Protein AF-A0A3B9N6N4-F1 (afdb_monomer_lite)

Foldseek 3Di:
DDLVVLLVVLVVLLVVLVVLLVVLVVVLVVDPDVVLNVVSVVLSVVSVVLSVQSVVLSVVSVDDPPPDPDPVVVSSVSNVVSSVVNVVSSVVNVVSSDDD

pLDDT: mean 76.36, std 9.23, range [50.72, 87.5]

Sequence (100 aa):
MEKEELVLKTKQKLDEIQEKINDIKEKVEQNTNDAIHEKSEHIINELKELGEKIHKQYSKLGLPENQSKPNITEMEKNIFNSIRSFDSAFQRAGSIFKPH

Radius of gyration: 15.97 Å; chains: 1; bounding box: 41×20×41 Å

Structure (mmCIF, N/CA/C/O backbone):
data_AF-A0A3B9N6N4-F1
#
_entry.id   AF-A0A3B9N6N4-F1
#
loop_
_atom_site.group_PDB
_atom_site.id
_atom_site.type_symbol
_atom_site.label_atom_id
_atom_site.label_alt_id
_atom_site.label_comp_id
_atom_site.label_asym_id
_atom_site.label_entity_id
_atom_site.label_seq_id
_atom_site.pdbx_PDB_ins_code
_atom_site.Cartn_x
_atom_site.Cartn_y
_atom_site.Cartn_z
_atom_site.occupancy
_atom_site.B_iso_or_equiv
_atom_site.auth_seq_id
_atom_site.auth_comp_id
_atom_site.auth_asym_id
_atom_site.auth_atom_id
_atom_site.pdbx_PDB_model_num
ATOM 1 N N . MET A 1 1 ? 10.829 -10.057 -17.731 1.00 61.22 1 MET A N 1
ATOM 2 C CA . MET A 1 1 ? 9.794 -9.053 -18.046 1.00 61.22 1 MET A CA 1
ATOM 3 C C . MET A 1 1 ? 10.466 -7.922 -18.811 1.00 61.22 1 MET A C 1
ATOM 5 O O . MET A 1 1 ? 11.639 -7.669 -18.550 1.00 61.22 1 MET A O 1
ATOM 9 N N . GLU A 1 2 ? 9.793 -7.283 -19.766 1.00 73.56 2 GLU A N 1
ATOM 10 C CA . GLU A 1 2 ? 10.336 -6.090 -20.435 1.00 73.56 2 GLU A CA 1
ATOM 11 C C . GLU A 1 2 ? 10.151 -4.848 -19.548 1.00 73.56 2 GLU A C 1
ATOM 13 O O . GLU A 1 2 ? 9.229 -4.792 -18.733 1.00 73.56 2 GLU A O 1
ATOM 18 N N . LYS A 1 3 ? 11.037 -3.850 -19.680 1.00 70.62 3 LYS A N 1
ATOM 19 C CA . LYS A 1 3 ? 11.037 -2.628 -18.850 1.00 70.62 3 LYS A CA 1
ATOM 20 C C . LYS A 1 3 ? 9.680 -1.920 -18.873 1.00 70.62 3 LYS A C 1
ATOM 22 O O . LYS A 1 3 ? 9.198 -1.497 -17.828 1.00 70.62 3 LYS A O 1
ATOM 27 N N . GLU A 1 4 ? 9.067 -1.815 -20.048 1.00 76.00 4 GLU A N 1
ATOM 28 C CA . GLU A 1 4 ? 7.757 -1.181 -20.230 1.00 76.00 4 GLU A CA 1
ATOM 29 C C . GLU A 1 4 ? 6.644 -1.943 -19.504 1.00 76.00 4 GLU A C 1
ATOM 31 O O . GLU A 1 4 ? 5.823 -1.332 -18.822 1.00 76.00 4 GLU A O 1
ATOM 36 N N . GLU A 1 5 ? 6.662 -3.277 -19.555 1.00 77.75 5 GLU A N 1
ATOM 37 C CA . GLU A 1 5 ? 5.700 -4.110 -18.829 1.00 77.75 5 GLU A CA 1
ATOM 38 C C . GLU A 1 5 ? 5.886 -3.990 -17.308 1.00 77.75 5 GLU A C 1
ATOM 40 O O . GLU A 1 5 ? 4.907 -3.893 -16.565 1.00 77.75 5 GLU A O 1
ATOM 45 N N . LEU A 1 6 ? 7.137 -3.933 -16.835 1.00 74.81 6 LEU A N 1
ATOM 46 C CA . LEU A 1 6 ? 7.452 -3.736 -15.420 1.00 74.81 6 LEU A CA 1
ATOM 47 C C . LEU A 1 6 ? 6.963 -2.370 -14.922 1.00 74.81 6 LEU A C 1
ATOM 49 O O . LEU A 1 6 ? 6.359 -2.285 -13.854 1.00 74.81 6 LEU A O 1
ATOM 53 N N . VAL A 1 7 ? 7.187 -1.308 -15.699 1.00 78.19 7 VAL A N 1
ATOM 54 C CA . VAL A 1 7 ? 6.686 0.047 -15.421 1.00 78.19 7 VAL A CA 1
ATOM 55 C C . VAL A 1 7 ? 5.160 0.024 -15.328 1.00 78.19 7 VAL A C 1
ATOM 57 O O . VAL A 1 7 ? 4.597 0.472 -14.330 1.00 78.19 7 VAL A O 1
ATOM 60 N N . LEU A 1 8 ? 4.482 -0.564 -16.313 1.00 81.88 8 LEU A N 1
ATOM 61 C CA . LEU A 1 8 ? 3.023 -0.581 -16.363 1.00 81.88 8 LEU A CA 1
ATOM 62 C C . LEU A 1 8 ? 2.409 -1.361 -15.188 1.00 81.88 8 LEU A C 1
ATOM 64 O O . LEU A 1 8 ? 1.519 -0.846 -14.511 1.00 81.88 8 LEU A O 1
ATOM 68 N N . LYS A 1 9 ? 2.945 -2.548 -14.870 1.00 80.50 9 LYS A N 1
ATOM 69 C CA . LYS A 1 9 ? 2.524 -3.350 -13.707 1.00 80.50 9 LYS A CA 1
ATOM 70 C C . LYS A 1 9 ? 2.804 -2.656 -12.379 1.00 80.50 9 LYS A C 1
ATOM 72 O O . LYS A 1 9 ? 1.977 -2.706 -11.474 1.00 80.50 9 LYS A O 1
ATOM 77 N N . THR A 1 10 ? 3.957 -2.002 -12.252 1.00 78.50 10 THR A N 1
ATOM 78 C CA . THR A 1 10 ? 4.315 -1.277 -11.024 1.00 78.50 10 THR A CA 1
ATOM 79 C C . THR A 1 10 ? 3.384 -0.090 -10.810 1.00 78.50 10 THR A C 1
ATOM 81 O O . THR A 1 10 ? 2.945 0.136 -9.687 1.00 78.50 10 THR A O 1
ATOM 84 N N . LYS A 1 11 ? 3.030 0.628 -11.882 1.00 82.12 11 LYS A N 1
ATOM 85 C CA . LYS A 1 11 ? 2.046 1.711 -11.830 1.00 82.12 11 LYS A CA 1
ATOM 86 C C . LYS A 1 11 ? 0.672 1.197 -11.397 1.00 82.12 11 LYS A C 1
ATOM 88 O O . LYS A 1 11 ? 0.131 1.713 -10.432 1.00 82.12 11 LYS A O 1
ATOM 93 N N . GLN A 1 12 ? 0.164 0.138 -12.033 1.00 84.44 12 GLN A N 1
ATOM 94 C CA . GLN A 1 12 ? -1.105 -0.486 -11.631 1.00 84.44 12 GLN A CA 1
ATOM 95 C C . GLN A 1 12 ? -1.099 -0.892 -10.152 1.00 84.44 12 GLN A C 1
ATOM 97 O O . GLN A 1 12 ? -2.063 -0.646 -9.435 1.00 84.44 12 GLN A O 1
ATOM 102 N N . LYS A 1 13 ? 0.016 -1.453 -9.671 1.00 80.12 13 LYS A N 1
ATOM 103 C CA . LYS A 1 13 ? 0.153 -1.833 -8.263 1.00 80.12 13 LYS A CA 1
ATOM 104 C C . LYS A 1 13 ? 0.211 -0.640 -7.318 1.00 80.12 13 LYS A C 1
ATOM 106 O O . LYS A 1 13 ? -0.279 -0.759 -6.202 1.00 80.12 13 LYS A O 1
ATOM 111 N N . LEU A 1 14 ? 0.789 0.483 -7.735 1.00 82.19 14 LEU A N 1
ATOM 112 C CA . LEU 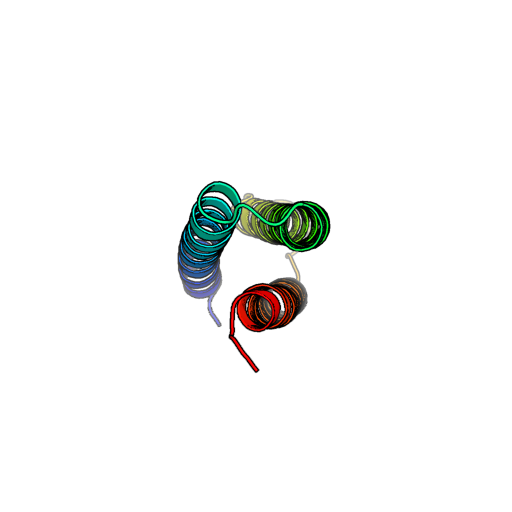A 1 14 ? 0.775 1.723 -6.959 1.00 82.19 14 LEU A CA 1
ATOM 113 C C . LEU A 1 14 ? -0.640 2.291 -6.823 1.00 82.19 14 LEU A C 1
ATOM 115 O O . LEU A 1 14 ? -1.017 2.667 -5.716 1.00 82.19 14 LEU A O 1
ATOM 119 N N . ASP A 1 15 ? -1.420 2.292 -7.905 1.00 83.44 15 ASP A N 1
ATOM 120 C CA . ASP A 1 15 ? -2.837 2.671 -7.863 1.00 83.44 15 ASP A CA 1
ATOM 121 C C . ASP A 1 15 ? -3.618 1.755 -6.899 1.00 83.44 15 ASP A C 1
ATOM 123 O O . ASP A 1 15 ? -4.248 2.247 -5.963 1.00 83.44 15 ASP A O 1
ATOM 127 N N . GLU A 1 16 ? -3.471 0.427 -7.016 1.00 83.88 16 GLU A N 1
ATOM 128 C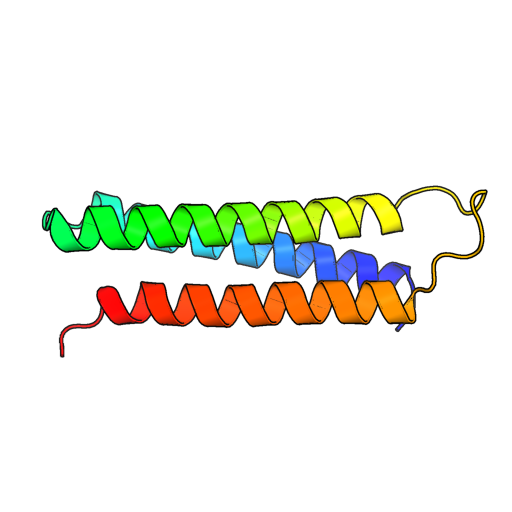 CA . GLU A 1 16 ? -4.109 -0.534 -6.095 1.00 83.88 16 GLU A CA 1
ATOM 129 C C . GLU A 1 16 ? -3.698 -0.313 -4.627 1.00 83.88 16 GLU A C 1
ATOM 131 O O . GLU A 1 16 ? -4.506 -0.464 -3.709 1.00 83.88 16 GLU A O 1
ATOM 136 N N . ILE A 1 17 ? -2.424 0.009 -4.385 1.00 82.25 17 ILE A N 1
ATOM 137 C CA . ILE A 1 17 ? -1.895 0.326 -3.054 1.00 82.25 17 ILE A CA 1
ATOM 138 C C . ILE A 1 17 ? -2.600 1.554 -2.484 1.00 82.25 17 ILE A C 1
ATOM 140 O O . ILE A 1 17 ? -3.003 1.552 -1.319 1.00 82.25 17 ILE A O 1
ATOM 144 N N . GLN A 1 18 ? -2.757 2.593 -3.297 1.00 83.44 18 GLN A N 1
ATOM 145 C CA . GLN A 1 18 ? -3.365 3.844 -2.881 1.00 83.44 18 GLN A CA 1
ATOM 146 C C . GLN A 1 18 ? -4.863 3.679 -2.599 1.00 83.44 18 GLN A C 1
ATOM 148 O O . GLN A 1 18 ? -5.341 4.169 -1.575 1.00 83.44 18 GLN A O 1
ATOM 153 N N . GLU A 1 19 ? -5.581 2.919 -3.429 1.00 87.50 19 GLU A N 1
ATOM 154 C CA . GLU A 1 19 ? -6.977 2.543 -3.173 1.00 87.50 19 GLU A CA 1
ATOM 155 C C . GLU A 1 19 ? -7.124 1.768 -1.857 1.00 87.50 19 GLU A C 1
ATOM 157 O O . GLU A 1 19 ? -7.958 2.106 -1.019 1.00 87.50 19 GLU A O 1
ATOM 162 N N . LYS A 1 20 ? -6.260 0.776 -1.619 1.00 82.31 20 LYS A N 1
ATOM 163 C CA . LYS A 1 20 ? -6.254 -0.020 -0.382 1.00 82.31 20 LYS A CA 1
ATOM 164 C C . LYS A 1 20 ? -5.958 0.814 0.869 1.00 82.31 20 LYS A C 1
ATOM 166 O O . LYS A 1 20 ? -6.553 0.573 1.919 1.00 82.31 20 LYS A O 1
ATOM 171 N N . ILE A 1 21 ? -5.046 1.785 0.781 1.00 83.44 21 ILE A N 1
ATOM 172 C CA . ILE A 1 21 ? -4.771 2.718 1.886 1.00 83.44 21 ILE A CA 1
ATOM 173 C C .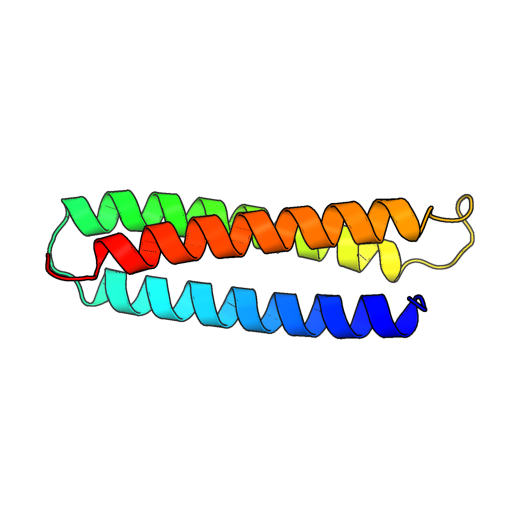 ILE A 1 21 ? -6.013 3.555 2.194 1.00 83.44 21 ILE A C 1
ATOM 175 O O . ILE A 1 21 ? -6.342 3.729 3.367 1.00 83.44 21 ILE A O 1
ATOM 179 N N . ASN A 1 22 ? -6.701 4.053 1.164 1.00 85.94 22 ASN A N 1
ATOM 180 C CA . ASN A 1 22 ? -7.920 4.837 1.340 1.00 85.94 22 ASN A CA 1
ATOM 181 C C . ASN A 1 22 ? -9.042 4.004 1.975 1.00 85.94 22 ASN A C 1
ATOM 183 O O . ASN A 1 22 ? -9.636 4.470 2.939 1.00 85.94 22 ASN A O 1
ATOM 187 N N . ASP A 1 23 ? -9.251 2.756 1.540 1.00 85.12 23 ASP A N 1
ATOM 188 C CA . ASP A 1 23 ? -10.248 1.850 2.137 1.00 85.12 23 ASP A CA 1
ATOM 189 C C . ASP A 1 23 ? -9.993 1.603 3.634 1.00 85.12 23 ASP A C 1
ATOM 191 O O . ASP A 1 23 ? -10.917 1.669 4.447 1.00 85.12 23 ASP A O 1
ATOM 195 N N . ILE A 1 24 ? -8.734 1.365 4.030 1.00 81.94 24 ILE A N 1
ATOM 196 C CA . ILE A 1 24 ? -8.393 1.231 5.454 1.00 81.94 24 ILE A CA 1
ATOM 197 C C . ILE A 1 24 ? -8.662 2.545 6.178 1.00 81.94 24 ILE A C 1
ATOM 199 O O . ILE A 1 24 ? -9.242 2.528 7.257 1.00 81.94 24 ILE A O 1
ATOM 203 N N . LYS A 1 25 ? -8.264 3.677 5.600 1.00 83.25 25 LYS A N 1
ATOM 204 C CA . LYS A 1 25 ? -8.450 4.984 6.225 1.00 83.25 25 LYS A CA 1
ATOM 205 C C . LYS A 1 25 ? -9.931 5.297 6.458 1.00 83.25 25 LYS A C 1
ATOM 207 O O . LYS A 1 25 ? -10.288 5.676 7.566 1.00 83.25 25 LYS A O 1
ATOM 212 N N . GLU A 1 26 ? -10.794 5.038 5.480 1.00 85.56 26 GLU A N 1
ATOM 213 C CA . GLU A 1 26 ? -12.244 5.184 5.638 1.00 85.56 26 GLU A CA 1
ATOM 214 C C . GLU A 1 26 ? -12.788 4.274 6.746 1.00 85.56 26 GLU A C 1
ATOM 216 O O . GLU A 1 26 ? -13.571 4.719 7.585 1.00 85.56 26 GLU A O 1
ATOM 221 N N . LYS A 1 27 ? -12.330 3.016 6.818 1.00 82.50 27 LYS A N 1
ATOM 222 C CA . LYS A 1 27 ? -12.717 2.086 7.894 1.00 82.50 27 LYS A CA 1
ATOM 223 C C . LYS A 1 27 ? -12.240 2.530 9.271 1.00 82.50 27 LYS A C 1
ATOM 225 O O . LYS A 1 27 ? -12.934 2.256 10.245 1.00 82.50 27 LYS A O 1
ATOM 230 N N . VAL A 1 28 ? -11.081 3.182 9.359 1.00 82.94 28 VAL A N 1
ATOM 231 C CA . VAL A 1 28 ? -10.558 3.777 10.597 1.00 82.94 28 VAL A CA 1
ATOM 232 C C . VAL A 1 28 ? -11.403 4.962 11.027 1.00 82.94 28 VAL A C 1
ATOM 234 O O . VAL A 1 28 ? -11.829 4.997 12.174 1.00 82.94 28 VAL A O 1
ATOM 237 N N . GLU A 1 29 ? -11.686 5.889 10.111 1.00 82.56 29 GLU A N 1
ATOM 238 C CA . GLU A 1 29 ? -12.490 7.085 10.390 1.00 82.56 29 GLU A CA 1
ATOM 239 C C . GLU A 1 29 ? -13.928 6.726 10.803 1.00 82.56 29 GLU A C 1
ATOM 241 O O . GLU A 1 29 ? -14.532 7.410 11.626 1.00 82.56 29 GLU A O 1
ATOM 246 N N . GLN A 1 30 ? -14.472 5.624 10.279 1.00 82.38 30 GLN A N 1
ATOM 247 C CA . GLN A 1 30 ? -15.780 5.094 10.677 1.00 82.38 30 GLN A CA 1
ATOM 248 C C . GLN A 1 30 ? -15.749 4.284 11.984 1.00 82.38 30 GLN A C 1
ATOM 250 O O . GLN A 1 30 ? -16.810 3.964 12.526 1.00 82.38 30 GLN A O 1
ATOM 255 N N . ASN A 1 31 ? -14.569 3.923 12.500 1.00 77.38 31 ASN A N 1
ATOM 256 C CA . ASN A 1 31 ? -14.442 3.138 13.723 1.00 77.38 31 ASN A CA 1
ATOM 257 C C . ASN A 1 31 ? -14.343 4.051 14.947 1.00 77.38 31 ASN A C 1
ATOM 259 O O . ASN A 1 31 ? -13.429 4.858 15.066 1.00 77.38 31 ASN A O 1
ATOM 263 N N . THR A 1 32 ? -15.235 3.871 15.917 1.00 75.12 32 THR A N 1
ATOM 264 C CA . THR A 1 32 ? -15.233 4.656 17.163 1.00 75.12 32 THR A CA 1
ATOM 265 C C . THR A 1 32 ? -14.312 4.078 18.244 1.00 75.12 32 THR A C 1
ATOM 267 O O . THR A 1 32 ? -14.387 4.493 19.395 1.00 75.12 32 THR A O 1
ATOM 270 N N . ASN A 1 33 ? -13.507 3.059 17.924 1.00 80.31 33 ASN A N 1
ATOM 271 C CA . ASN A 1 33 ? -12.626 2.390 18.877 1.00 80.31 33 ASN A CA 1
ATOM 272 C C . ASN A 1 33 ? -11.194 2.936 18.769 1.00 80.31 33 ASN A C 1
ATOM 274 O O . ASN A 1 33 ? -10.468 2.587 17.837 1.00 80.31 33 ASN A O 1
ATOM 278 N N . ASP A 1 34 ? -10.768 3.726 19.757 1.00 78.38 34 ASP A N 1
ATOM 279 C CA . ASP A 1 34 ? -9.429 4.334 19.818 1.00 78.38 34 ASP A CA 1
ATOM 280 C C . ASP A 1 34 ? -8.278 3.320 19.701 1.00 78.38 34 ASP A C 1
ATOM 282 O O . ASP A 1 34 ? -7.270 3.587 19.049 1.00 78.38 34 ASP A O 1
ATOM 286 N N . ALA A 1 35 ? -8.424 2.112 20.259 1.00 77.81 35 ALA A N 1
ATOM 287 C CA . ALA A 1 35 ? -7.385 1.083 20.168 1.00 77.81 35 ALA A CA 1
ATOM 288 C C . ALA A 1 35 ? -7.259 0.496 18.750 1.00 77.81 35 ALA A C 1
ATOM 290 O O . ALA A 1 35 ? -6.183 0.038 18.355 1.00 77.81 35 ALA A O 1
ATOM 291 N N . ILE A 1 36 ? -8.354 0.488 17.983 1.00 77.19 36 ILE A N 1
ATOM 292 C CA . ILE A 1 36 ? -8.336 0.142 16.556 1.00 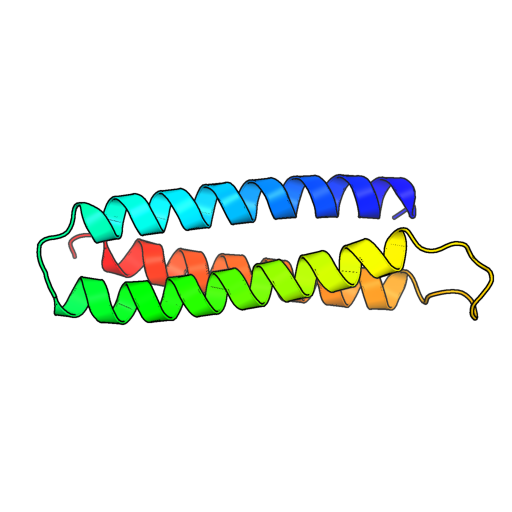77.19 36 ILE A CA 1
ATOM 293 C C . ILE A 1 36 ? -7.773 1.314 15.753 1.00 77.19 36 ILE A C 1
ATOM 295 O O . ILE A 1 36 ? -6.995 1.074 14.830 1.00 77.19 36 ILE A O 1
ATOM 299 N N . HIS A 1 37 ? -8.099 2.552 16.127 1.00 79.62 37 HIS A N 1
ATOM 300 C CA . HIS A 1 37 ? -7.596 3.760 15.478 1.00 79.62 37 HIS A CA 1
ATOM 301 C C . HIS A 1 37 ? -6.065 3.835 15.530 1.00 79.62 37 HIS A C 1
ATOM 303 O O . HIS A 1 37 ? -5.426 3.869 14.481 1.00 79.62 37 HIS A O 1
ATOM 309 N N . GLU A 1 38 ? -5.463 3.727 16.718 1.00 81.19 38 GLU A N 1
ATOM 310 C CA . GLU A 1 38 ? -4.005 3.819 16.898 1.00 81.19 38 GLU A CA 1
ATOM 311 C C . GLU A 1 38 ? -3.252 2.711 16.137 1.00 81.19 38 GLU A C 1
ATOM 313 O O . GLU A 1 38 ? -2.288 2.966 15.408 1.00 81.19 38 GLU A O 1
ATOM 318 N N . LYS A 1 39 ? -3.735 1.463 16.228 1.00 78.75 39 LYS A N 1
ATOM 319 C CA . LYS A 1 39 ? -3.144 0.332 15.491 1.00 78.75 39 LYS A CA 1
ATOM 320 C C . LYS A 1 39 ? -3.255 0.511 13.984 1.00 78.75 39 LYS A C 1
ATOM 322 O O . LYS A 1 39 ? -2.338 0.150 13.248 1.00 78.75 39 LYS A O 1
ATOM 327 N N . SER A 1 40 ? -4.378 1.039 13.520 1.00 78.12 40 SER A N 1
ATOM 328 C CA . SER A 1 40 ? -4.616 1.207 12.095 1.00 78.12 40 SER A CA 1
ATOM 329 C C . SER A 1 40 ? -3.870 2.408 11.530 1.00 78.12 40 SER A C 1
ATOM 331 O O . SER A 1 40 ? -3.376 2.310 10.414 1.00 78.12 40 SER A O 1
ATOM 333 N N . GLU A 1 41 ? -3.690 3.492 12.290 1.00 81.75 41 GLU A N 1
ATOM 334 C CA . GLU A 1 41 ? -2.803 4.600 11.916 1.00 81.75 41 GLU A CA 1
ATOM 335 C C . GLU A 1 41 ? -1.362 4.127 11.724 1.00 81.75 41 GLU A C 1
ATOM 337 O O . GLU A 1 41 ? -0.729 4.471 10.722 1.00 81.75 41 GLU A O 1
ATOM 342 N N . HIS A 1 42 ? -0.859 3.280 12.628 1.00 82.94 42 HIS A N 1
ATOM 343 C CA . HIS A 1 42 ? 0.473 2.698 12.478 1.00 82.94 42 HIS A CA 1
ATOM 344 C C . HIS A 1 42 ? 0.588 1.893 11.176 1.00 82.94 42 HIS A C 1
ATOM 346 O O . HIS A 1 42 ? 1.564 2.027 10.438 1.00 82.94 42 HIS A O 1
ATOM 352 N N . ILE A 1 43 ? -0.428 1.088 10.853 1.00 78.56 43 ILE A N 1
ATOM 353 C CA . ILE A 1 43 ? -0.429 0.291 9.623 1.00 78.56 43 ILE A CA 1
ATOM 354 C C . ILE A 1 43 ? -0.587 1.180 8.385 1.00 78.56 43 ILE A C 1
ATOM 356 O O . ILE A 1 43 ? 0.099 0.953 7.395 1.00 78.56 43 ILE A O 1
ATOM 360 N N . ILE A 1 44 ? -1.420 2.223 8.426 1.00 82.38 44 ILE A N 1
ATOM 361 C CA . ILE A 1 44 ? -1.539 3.207 7.340 1.00 82.38 44 ILE A CA 1
ATOM 362 C C . ILE A 1 44 ? -0.183 3.865 7.066 1.00 82.38 44 ILE A C 1
ATOM 364 O O . ILE A 1 44 ? 0.183 4.028 5.902 1.00 82.38 44 ILE A O 1
ATOM 368 N N . ASN A 1 45 ? 0.578 4.217 8.104 1.00 85.19 45 ASN A N 1
ATOM 369 C CA . ASN A 1 45 ? 1.923 4.764 7.933 1.00 85.19 45 ASN A CA 1
ATOM 370 C C . ASN A 1 45 ? 2.885 3.745 7.310 1.00 85.19 45 ASN A C 1
ATOM 372 O O . ASN A 1 45 ? 3.551 4.087 6.334 1.00 85.19 45 ASN A O 1
ATOM 376 N N . GLU A 1 46 ? 2.897 2.488 7.767 1.00 82.06 46 GLU A N 1
ATOM 377 C CA . GLU A 1 46 ? 3.714 1.441 7.131 1.00 82.06 46 GLU A CA 1
ATOM 378 C C . GLU A 1 46 ? 3.342 1.239 5.651 1.00 82.06 46 GLU A C 1
ATOM 380 O O . GLU A 1 46 ? 4.213 1.098 4.788 1.00 82.06 46 GLU A O 1
ATOM 385 N N . LEU A 1 47 ? 2.045 1.259 5.335 1.00 79.56 47 LEU A N 1
ATOM 386 C CA . LEU A 1 47 ? 1.540 1.127 3.969 1.00 79.56 47 LEU A CA 1
ATOM 387 C C . LEU A 1 47 ? 1.961 2.316 3.094 1.00 79.56 47 LEU A C 1
ATOM 389 O O . LEU A 1 47 ? 2.373 2.107 1.951 1.00 79.56 47 LEU A O 1
ATOM 393 N N . LYS A 1 48 ? 1.920 3.546 3.624 1.00 82.62 48 LYS A N 1
ATOM 394 C CA . LYS A 1 48 ? 2.418 4.747 2.933 1.00 82.62 48 LYS A CA 1
ATOM 395 C C . LYS A 1 48 ? 3.917 4.668 2.674 1.00 82.62 48 LYS A C 1
ATOM 397 O O . LYS A 1 48 ? 4.334 4.890 1.541 1.00 82.62 48 LYS A O 1
ATOM 402 N N . GLU A 1 49 ? 4.719 4.288 3.667 1.00 86.44 49 GLU A N 1
ATOM 403 C CA . GLU A 1 49 ? 6.168 4.130 3.498 1.00 86.44 49 GLU A CA 1
ATOM 404 C C . GLU A 1 49 ? 6.513 3.071 2.441 1.00 86.44 49 GLU A C 1
ATOM 406 O O . GLU A 1 49 ? 7.443 3.242 1.646 1.00 86.44 49 GLU A O 1
ATOM 411 N N . LEU A 1 50 ? 5.767 1.964 2.406 1.00 78.94 50 LEU A N 1
ATOM 412 C CA . LEU A 1 50 ? 5.919 0.936 1.378 1.00 78.94 50 LEU A CA 1
ATOM 413 C C . LEU A 1 50 ? 5.522 1.461 -0.007 1.00 78.94 50 LEU A C 1
ATOM 415 O O . LEU A 1 50 ? 6.260 1.233 -0.968 1.00 78.94 50 LEU A O 1
ATOM 419 N N . GLY A 1 51 ? 4.422 2.211 -0.106 1.00 79.56 51 GLY A N 1
ATOM 420 C CA . GLY A 1 51 ? 4.007 2.897 -1.331 1.00 79.56 51 GLY A CA 1
ATOM 421 C C . GLY A 1 51 ? 5.073 3.869 -1.842 1.00 79.56 51 GLY A C 1
ATOM 422 O O . GLY A 1 51 ? 5.456 3.808 -3.010 1.00 79.56 51 GLY A O 1
ATOM 423 N N . GLU A 1 52 ? 5.649 4.691 -0.963 1.00 83.50 52 GLU A N 1
ATOM 424 C CA . GLU A 1 52 ? 6.745 5.600 -1.310 1.00 83.50 52 GLU A CA 1
ATOM 425 C C . GLU A 1 52 ? 8.009 4.857 -1.752 1.00 83.50 52 GLU A C 1
ATOM 427 O O . GLU A 1 52 ? 8.665 5.262 -2.716 1.00 83.50 52 GLU A O 1
ATOM 432 N N . LYS A 1 53 ? 8.355 3.736 -1.104 1.00 81.62 53 LYS A N 1
ATOM 433 C CA . LYS A 1 53 ? 9.479 2.886 -1.533 1.00 81.62 53 LYS A CA 1
ATOM 434 C C . LYS A 1 53 ? 9.257 2.334 -2.938 1.00 81.62 53 LYS A C 1
ATOM 436 O O . LYS A 1 53 ? 10.198 2.350 -3.735 1.00 81.62 53 LYS A O 1
ATOM 441 N N . ILE A 1 54 ? 8.045 1.881 -3.253 1.00 78.50 54 ILE A N 1
ATOM 442 C CA . ILE A 1 54 ? 7.693 1.370 -4.585 1.00 78.50 54 ILE A CA 1
ATOM 443 C C . ILE A 1 54 ? 7.719 2.509 -5.607 1.00 78.50 54 ILE A C 1
ATOM 445 O O . ILE A 1 54 ? 8.334 2.359 -6.659 1.00 78.50 54 ILE A O 1
ATOM 449 N N . HIS A 1 55 ? 7.167 3.677 -5.275 1.00 79.56 55 HIS A N 1
ATOM 450 C CA . HIS A 1 55 ? 7.184 4.855 -6.142 1.00 79.56 55 HIS A CA 1
ATOM 451 C C . HIS A 1 55 ? 8.613 5.334 -6.429 1.00 79.56 55 HIS A C 1
ATOM 453 O O . HIS A 1 55 ? 8.973 5.606 -7.571 1.00 79.56 55 HIS A O 1
ATOM 459 N N . LYS A 1 56 ? 9.492 5.349 -5.422 1.00 81.12 56 LYS A N 1
ATOM 460 C CA . LYS A 1 56 ? 10.909 5.697 -5.594 1.00 81.12 56 LYS A CA 1
ATOM 461 C C . LYS A 1 56 ? 11.647 4.699 -6.488 1.00 81.12 56 LYS A C 1
ATOM 463 O O . LYS A 1 56 ? 12.542 5.098 -7.230 1.00 81.12 56 LYS A O 1
ATOM 468 N N . GLN A 1 57 ? 11.305 3.413 -6.419 1.00 73.88 57 GLN A N 1
ATOM 469 C CA . GLN A 1 57 ? 11.853 2.393 -7.317 1.00 73.88 57 GLN A CA 1
ATOM 470 C C . GLN A 1 57 ? 11.294 2.526 -8.738 1.00 73.88 57 GLN A C 1
ATOM 472 O O . GLN A 1 57 ? 12.057 2.448 -9.697 1.00 73.88 57 GLN A O 1
ATOM 477 N N . TYR A 1 58 ? 10.005 2.830 -8.877 1.00 72.75 58 TYR A N 1
ATOM 478 C CA . TYR A 1 58 ? 9.361 3.135 -10.152 1.00 72.75 58 TYR A CA 1
ATOM 479 C C . TYR A 1 58 ? 9.986 4.351 -10.846 1.00 72.75 58 TYR A C 1
ATOM 481 O O . TYR A 1 58 ? 10.373 4.272 -12.009 1.00 72.75 58 TYR A O 1
ATOM 489 N N . SER A 1 59 ? 10.193 5.456 -10.127 1.00 72.56 59 SER A N 1
ATOM 490 C CA . SER A 1 59 ? 10.838 6.651 -10.682 1.00 72.56 59 SER A CA 1
ATOM 491 C C . SER A 1 59 ? 12.260 6.373 -11.169 1.00 72.56 59 SER A C 1
ATOM 493 O O . SER A 1 59 ? 12.704 6.992 -12.130 1.00 72.56 59 SER A O 1
ATOM 495 N N . LYS A 1 60 ? 12.968 5.404 -10.568 1.00 73.12 60 LYS A N 1
ATOM 496 C CA . LYS A 1 60 ? 14.281 4.950 -11.057 1.00 73.12 60 LYS A CA 1
ATOM 497 C C . LYS A 1 60 ? 14.192 4.143 -12.355 1.00 73.12 60 LYS A C 1
ATOM 499 O O . LYS A 1 60 ? 15.140 4.186 -13.132 1.00 73.12 60 LYS A O 1
ATOM 504 N N . LEU A 1 61 ? 13.079 3.450 -12.614 1.00 67.38 61 LEU A N 1
ATOM 505 C CA . LEU A 1 61 ? 12.836 2.767 -13.891 1.00 67.38 61 LEU A CA 1
ATOM 506 C C . LEU A 1 61 ? 12.597 3.766 -15.036 1.00 67.38 61 LEU A C 1
ATOM 508 O O . LEU A 1 61 ? 12.973 3.485 -16.171 1.00 67.38 61 LEU A O 1
ATOM 512 N N . GLY A 1 62 ? 12.009 4.931 -14.754 1.00 60.66 62 GLY A N 1
ATOM 513 C CA . GLY A 1 62 ? 11.718 5.969 -15.752 1.00 60.66 62 GLY A CA 1
ATOM 514 C C . GLY A 1 62 ? 12.906 6.848 -16.168 1.00 60.66 62 GLY A C 1
ATOM 515 O O . GLY A 1 62 ? 12.772 7.630 -17.106 1.00 60.66 62 GLY A O 1
ATOM 516 N N . LEU A 1 63 ? 14.063 6.746 -15.500 1.00 59.06 63 LEU A N 1
ATOM 517 C CA . LEU A 1 63 ? 15.234 7.567 -15.824 1.00 59.06 63 LEU A CA 1
ATOM 518 C C . LEU A 1 63 ? 15.929 7.086 -17.120 1.00 59.06 63 LEU A C 1
ATOM 520 O O . LEU A 1 63 ? 15.983 5.877 -17.381 1.00 59.06 63 LEU A O 1
ATOM 524 N N . PRO A 1 64 ? 16.461 8.013 -17.944 1.00 51.50 64 PRO A N 1
ATOM 525 C CA . PRO A 1 64 ? 17.170 7.680 -19.178 1.00 51.50 64 PRO A CA 1
ATOM 526 C C . PRO A 1 64 ? 18.445 6.866 -18.898 1.00 51.50 64 PRO A C 1
ATOM 528 O O . PRO A 1 64 ? 19.147 7.107 -17.918 1.00 51.50 64 PRO A O 1
ATOM 531 N N . GLU A 1 65 ? 18.752 5.918 -19.791 1.00 52.47 65 GLU A N 1
ATOM 532 C CA . GLU A 1 65 ? 19.784 4.860 -19.708 1.00 52.47 65 GLU A CA 1
ATOM 533 C C . GLU A 1 65 ? 21.257 5.329 -19.614 1.00 52.47 65 GLU A C 1
ATOM 535 O O . GLU A 1 65 ? 22.177 4.540 -19.813 1.00 52.47 65 GLU A O 1
ATOM 540 N N . ASN A 1 66 ? 21.521 6.593 -19.276 1.00 50.75 66 ASN A N 1
ATOM 541 C CA . ASN A 1 66 ? 22.875 7.158 -19.198 1.00 50.75 66 ASN A CA 1
ATOM 542 C C . ASN A 1 66 ? 23.610 6.891 -17.871 1.00 50.75 66 ASN A C 1
ATOM 544 O O . ASN A 1 66 ? 24.703 7.408 -17.652 1.00 50.75 66 ASN A O 1
ATOM 548 N N . GLN A 1 67 ? 23.042 6.080 -16.980 1.00 52.69 67 GLN A N 1
ATOM 549 C CA . GLN A 1 67 ? 23.726 5.582 -15.789 1.00 52.69 67 GLN A CA 1
ATOM 550 C C . GLN A 1 67 ? 23.683 4.057 -15.823 1.00 52.69 67 GLN A C 1
ATOM 552 O O . GLN A 1 67 ? 22.599 3.486 -15.867 1.00 52.69 67 GLN A O 1
ATOM 557 N N . SER A 1 68 ? 24.870 3.438 -15.870 1.00 52.09 68 SER A N 1
ATOM 558 C CA . SER A 1 68 ? 25.167 2.004 -15.742 1.00 52.09 68 SER A CA 1
ATOM 559 C C . SER A 1 68 ? 23.938 1.099 -15.688 1.00 52.09 68 SER A C 1
ATOM 561 O O . SER A 1 68 ? 23.319 1.013 -14.631 1.00 52.09 68 SER A O 1
ATOM 563 N N . LYS A 1 69 ? 23.615 0.448 -16.821 1.00 52.78 69 LYS A N 1
ATOM 564 C CA . LYS A 1 69 ? 22.548 -0.557 -17.011 1.00 52.78 69 LYS A CA 1
ATOM 565 C C . LYS A 1 69 ? 21.847 -0.925 -15.695 1.00 52.78 69 LYS A C 1
ATOM 567 O O . LYS A 1 69 ? 22.396 -1.744 -14.949 1.00 52.78 69 LYS A O 1
ATOM 572 N N . PRO A 1 70 ? 20.678 -0.339 -15.380 1.00 58.22 70 PRO A N 1
ATOM 573 C CA . PRO A 1 70 ? 19.954 -0.730 -14.185 1.00 58.22 70 PRO A CA 1
ATOM 574 C C . PRO A 1 70 ? 19.722 -2.238 -14.256 1.00 58.22 70 PRO A C 1
ATOM 576 O O . PRO A 1 70 ? 19.252 -2.747 -15.273 1.00 58.22 70 PRO A O 1
ATOM 579 N N . ASN A 1 71 ? 20.109 -2.970 -13.210 1.00 68.56 71 ASN A N 1
ATOM 580 C CA . ASN A 1 71 ? 19.869 -4.404 -13.138 1.00 68.56 71 ASN A CA 1
ATOM 581 C C . ASN A 1 71 ? 18.358 -4.606 -12.963 1.00 68.56 71 ASN A C 1
ATOM 583 O O . ASN A 1 71 ? 17.849 -4.647 -11.843 1.00 68.56 71 ASN A O 1
ATOM 587 N N . ILE A 1 72 ? 17.633 -4.637 -14.087 1.00 66.56 72 ILE A N 1
ATOM 588 C CA . ILE A 1 72 ? 16.167 -4.719 -14.155 1.00 66.56 72 ILE A CA 1
ATOM 589 C C . ILE A 1 72 ? 15.672 -5.884 -13.294 1.00 66.56 72 ILE A C 1
ATOM 591 O O . ILE A 1 72 ? 14.685 -5.740 -12.585 1.00 66.56 72 ILE A O 1
ATOM 595 N N . THR A 1 73 ? 16.421 -6.987 -13.253 1.00 73.56 73 THR A N 1
ATOM 596 C CA . THR A 1 73 ? 16.143 -8.154 -12.409 1.00 73.56 73 THR A CA 1
ATOM 597 C C . THR A 1 73 ? 16.161 -7.838 -10.909 1.00 73.56 73 THR A C 1
ATOM 599 O O . THR A 1 73 ? 15.318 -8.333 -10.165 1.00 73.56 73 THR A O 1
ATOM 602 N N . GLU A 1 74 ? 17.112 -7.032 -10.428 1.00 73.94 74 GLU A N 1
ATOM 603 C CA . GLU A 1 74 ? 17.151 -6.621 -9.017 1.00 73.94 74 GLU A CA 1
ATOM 604 C C . GLU A 1 74 ? 16.050 -5.613 -8.692 1.00 73.94 74 GLU A C 1
ATOM 606 O O . GLU A 1 74 ? 15.433 -5.704 -7.633 1.00 73.94 74 GLU A O 1
ATOM 611 N N . MET A 1 75 ? 15.763 -4.678 -9.601 1.00 72.94 75 MET A N 1
ATOM 612 C CA . MET A 1 75 ? 14.655 -3.735 -9.423 1.00 72.94 75 MET A CA 1
ATOM 613 C C . MET A 1 75 ? 13.311 -4.456 -9.383 1.00 72.94 75 MET A C 1
ATOM 615 O O . MET A 1 75 ? 12.512 -4.199 -8.490 1.00 72.94 75 MET A O 1
ATOM 619 N N . GLU A 1 76 ? 13.095 -5.408 -10.288 1.00 75.44 76 GLU A N 1
ATOM 620 C CA . GLU A 1 76 ? 11.911 -6.259 -10.311 1.00 75.44 76 GLU A CA 1
ATOM 621 C C . GLU A 1 76 ? 11.768 -7.013 -8.982 1.00 75.44 76 GLU A C 1
ATOM 623 O O . GLU A 1 76 ? 10.734 -6.905 -8.326 1.00 75.44 76 GLU A O 1
ATOM 628 N N . LYS A 1 77 ? 12.830 -7.681 -8.505 1.00 81.12 77 LYS A N 1
ATOM 629 C CA . LYS A 1 77 ? 12.824 -8.352 -7.192 1.00 81.12 77 LYS A CA 1
ATOM 630 C C . LYS A 1 77 ? 12.479 -7.405 -6.044 1.00 81.12 77 LYS A C 1
ATOM 632 O O . LYS A 1 77 ? 11.699 -7.776 -5.169 1.00 81.12 77 LYS A O 1
ATOM 637 N N . ASN A 1 78 ? 13.046 -6.202 -6.032 1.00 81.19 78 ASN A N 1
ATOM 638 C CA . ASN A 1 78 ? 12.795 -5.227 -4.975 1.00 81.19 78 ASN A CA 1
ATOM 639 C C . ASN A 1 78 ? 11.346 -4.722 -4.999 1.00 81.19 78 ASN A C 1
ATOM 641 O O . ASN A 1 78 ? 10.714 -4.675 -3.944 1.00 81.19 78 ASN A O 1
ATOM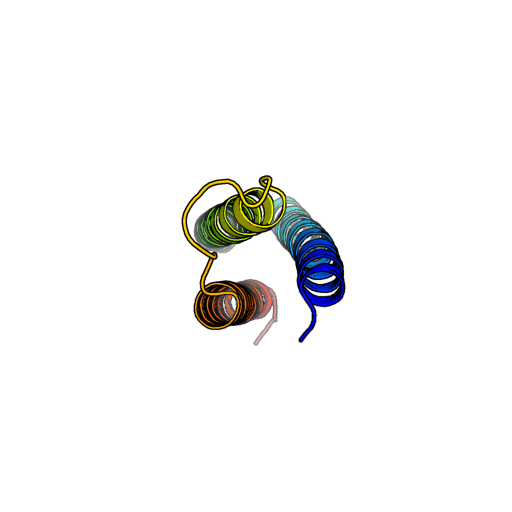 645 N N . ILE A 1 79 ? 10.793 -4.443 -6.182 1.00 79.44 79 ILE A N 1
ATOM 646 C CA . ILE A 1 79 ? 9.393 -4.038 -6.359 1.00 79.44 79 ILE A CA 1
ATOM 647 C C . ILE A 1 79 ? 8.459 -5.161 -5.904 1.00 79.44 79 ILE A C 1
ATOM 649 O O . ILE A 1 79 ? 7.569 -4.923 -5.090 1.00 79.44 79 ILE A O 1
ATOM 653 N N . PHE A 1 80 ? 8.694 -6.398 -6.350 1.00 82.56 80 PHE A N 1
ATOM 654 C CA . PHE A 1 80 ? 7.894 -7.556 -5.941 1.00 82.56 80 PHE A CA 1
ATOM 655 C C . PHE A 1 80 ? 7.942 -7.797 -4.432 1.00 82.56 80 PHE A C 1
ATOM 657 O O . PHE A 1 80 ? 6.906 -8.050 -3.818 1.00 82.56 80 PHE A O 1
ATOM 664 N N . ASN A 1 81 ? 9.121 -7.689 -3.815 1.00 83.50 81 ASN A N 1
ATOM 665 C CA . ASN A 1 81 ? 9.257 -7.819 -2.366 1.00 83.50 81 ASN A CA 1
ATOM 666 C C . ASN A 1 81 ? 8.504 -6.707 -1.629 1.00 83.50 81 ASN A C 1
ATOM 668 O O . ASN A 1 81 ? 7.818 -6.987 -0.648 1.00 83.50 81 ASN A O 1
ATOM 672 N N . SER A 1 82 ? 8.586 -5.461 -2.103 1.00 79.81 82 SER A N 1
ATOM 673 C CA . SER A 1 82 ? 7.841 -4.349 -1.512 1.00 79.81 82 SER A CA 1
ATOM 674 C C . SER A 1 82 ? 6.325 -4.531 -1.646 1.00 79.81 82 SER A C 1
ATOM 676 O O . SER A 1 82 ? 5.617 -4.323 -0.663 1.00 79.81 82 SER A O 1
ATOM 678 N N . ILE A 1 83 ? 5.831 -4.994 -2.799 1.00 82.25 83 ILE A N 1
ATOM 679 C CA . ILE A 1 83 ? 4.405 -5.305 -3.010 1.00 82.25 83 ILE A CA 1
ATOM 680 C C . ILE A 1 83 ? 3.953 -6.427 -2.072 1.00 82.25 83 ILE A C 1
ATOM 682 O O . ILE A 1 83 ? 2.921 -6.317 -1.417 1.00 82.25 83 ILE A O 1
ATOM 686 N N . ARG A 1 84 ? 4.742 -7.496 -1.943 1.00 84.00 84 ARG A N 1
ATOM 687 C CA . ARG A 1 84 ? 4.408 -8.611 -1.049 1.00 84.00 84 ARG A CA 1
ATOM 688 C C . ARG A 1 84 ? 4.351 -8.176 0.417 1.00 84.00 84 ARG A C 1
ATOM 690 O O . ARG A 1 84 ? 3.461 -8.604 1.151 1.00 84.00 84 ARG A O 1
ATOM 697 N N . SER A 1 85 ? 5.286 -7.328 0.842 1.00 81.69 85 SER A N 1
ATOM 698 C CA . SER A 1 85 ? 5.267 -6.729 2.180 1.00 81.69 85 SER A CA 1
ATOM 699 C C . SER A 1 85 ? 4.031 -5.856 2.382 1.00 81.69 85 SER A C 1
ATOM 701 O O . SER A 1 85 ? 3.408 -5.933 3.440 1.00 81.69 85 SER A O 1
ATOM 703 N N . PHE A 1 86 ? 3.637 -5.096 1.356 1.00 82.06 86 PHE A N 1
ATOM 704 C CA . PHE A 1 86 ? 2.418 -4.296 1.379 1.00 82.06 86 PHE A CA 1
ATOM 705 C C . PHE A 1 86 ? 1.171 -5.168 1.546 1.00 82.06 86 PHE A C 1
ATOM 707 O O . PHE A 1 86 ? 0.394 -4.927 2.462 1.00 82.06 86 PHE A O 1
ATOM 714 N N . ASP 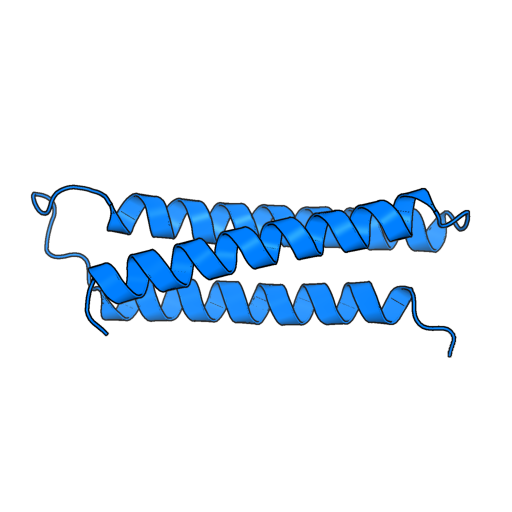A 1 87 ? 0.995 -6.218 0.738 1.00 80.62 87 ASP A N 1
ATOM 715 C CA . ASP A 1 87 ? -0.169 -7.107 0.859 1.00 80.62 87 ASP A CA 1
ATOM 716 C C . ASP A 1 87 ? -0.233 -7.781 2.238 1.00 80.62 87 ASP A C 1
ATOM 718 O O . ASP A 1 87 ? -1.312 -7.918 2.813 1.00 80.62 87 ASP A O 1
ATOM 722 N N . SER A 1 88 ? 0.914 -8.146 2.820 1.00 84.12 88 SER A N 1
ATOM 723 C CA . SER A 1 88 ? 0.969 -8.688 4.183 1.00 84.12 88 SER A CA 1
ATOM 724 C C . SER A 1 88 ? 0.553 -7.663 5.244 1.00 84.12 88 SER A C 1
ATOM 726 O O . SER A 1 88 ? -0.173 -8.012 6.179 1.00 84.12 88 SER A O 1
ATOM 728 N N . ALA A 1 89 ? 1.008 -6.414 5.129 1.00 80.88 89 ALA A N 1
ATOM 729 C CA . ALA A 1 89 ? 0.609 -5.334 6.029 1.00 80.88 89 ALA A CA 1
ATOM 730 C C . ALA A 1 89 ? -0.885 -5.001 5.869 1.00 80.88 89 ALA A C 1
ATOM 732 O O . ALA A 1 89 ? -1.601 -4.866 6.859 1.00 80.88 89 ALA A O 1
ATOM 733 N N . PHE A 1 90 ? -1.382 -4.987 4.632 1.00 78.38 90 PHE A N 1
ATOM 734 C CA . PHE A 1 90 ? -2.787 -4.761 4.315 1.00 78.38 90 PHE A CA 1
ATOM 735 C C . PHE A 1 90 ? -3.689 -5.858 4.892 1.00 78.38 90 PHE A C 1
ATOM 737 O O . PHE A 1 90 ? -4.686 -5.560 5.544 1.00 78.38 90 PHE A O 1
ATOM 744 N N . GLN A 1 91 ? -3.326 -7.135 4.727 1.00 83.62 91 GLN A N 1
ATOM 745 C CA . GLN A 1 91 ? -4.065 -8.250 5.328 1.00 83.62 91 GLN A CA 1
ATOM 746 C C . GLN A 1 91 ? -4.096 -8.169 6.857 1.00 83.62 91 GLN A C 1
ATOM 748 O O . GLN A 1 91 ? -5.125 -8.476 7.466 1.00 83.62 91 GLN A O 1
ATOM 753 N N . ARG A 1 92 ? -2.992 -7.734 7.480 1.00 80.12 92 ARG A N 1
ATOM 754 C CA . ARG A 1 92 ? -2.937 -7.491 8.925 1.00 80.12 92 ARG A CA 1
ATOM 755 C C . ARG A 1 92 ? -3.899 -6.379 9.331 1.00 80.12 92 ARG A C 1
ATOM 757 O O . ARG A 1 92 ? -4.700 -6.621 10.225 1.00 80.12 92 ARG A O 1
ATOM 764 N N . ALA A 1 93 ? -3.901 -5.240 8.634 1.00 74.12 93 ALA A N 1
ATOM 765 C CA . ALA A 1 93 ? -4.875 -4.169 8.869 1.00 74.12 93 ALA A CA 1
ATOM 766 C C . ALA A 1 93 ? -6.316 -4.660 8.710 1.00 74.12 93 ALA A C 1
ATOM 768 O O . ALA A 1 93 ? -7.118 -4.515 9.624 1.00 74.12 93 ALA A O 1
ATOM 769 N N . GLY A 1 94 ? -6.639 -5.315 7.593 1.00 73.25 94 GLY A N 1
ATOM 770 C CA . GLY A 1 94 ? -7.983 -5.832 7.331 1.00 73.25 94 GLY A CA 1
ATOM 771 C C . GLY A 1 94 ? -8.468 -6.849 8.370 1.00 73.25 94 GLY A C 1
ATOM 772 O O . GLY A 1 94 ? -9.667 -6.941 8.623 1.00 73.25 94 GLY A O 1
ATOM 773 N N . SER A 1 95 ? -7.555 -7.587 9.006 1.00 79.62 95 SER A N 1
ATOM 774 C CA . SER A 1 95 ? -7.898 -8.535 10.073 1.00 79.62 95 SER A CA 1
ATOM 775 C C . SER A 1 95 ? -8.269 -7.848 11.387 1.00 79.62 95 SER A C 1
ATOM 777 O O . SER A 1 95 ? -8.999 -8.437 12.173 1.00 79.62 95 SER A O 1
ATOM 779 N N . ILE A 1 96 ? -7.835 -6.603 11.614 1.00 74.31 96 ILE A N 1
ATOM 780 C CA . ILE A 1 96 ? -8.211 -5.819 12.805 1.00 74.31 96 ILE A CA 1
ATOM 781 C C . ILE A 1 96 ? -9.684 -5.394 12.736 1.00 74.31 96 ILE A C 1
ATOM 783 O O . ILE A 1 96 ? -10.336 -5.258 13.767 1.00 74.31 96 ILE A O 1
ATOM 787 N N . PHE A 1 97 ? -10.227 -5.236 11.526 1.00 69.06 97 PHE A N 1
ATOM 788 C CA . PHE A 1 97 ? -11.625 -4.859 11.297 1.00 69.06 97 PHE A CA 1
ATOM 789 C C . PHE A 1 97 ? -12.582 -6.051 11.181 1.00 69.06 97 PHE A C 1
ATOM 791 O O . PHE A 1 97 ? -13.793 -5.847 11.098 1.00 69.06 97 PHE A O 1
ATOM 798 N N . LYS A 1 98 ? -12.081 -7.293 11.142 1.00 67.12 98 LYS A N 1
ATOM 799 C CA . LYS A 1 98 ? -12.951 -8.474 11.126 1.00 67.12 98 LYS A CA 1
ATOM 800 C C . LYS A 1 98 ? -13.404 -8.796 12.554 1.00 67.12 98 LYS A C 1
ATOM 802 O O . LYS A 1 98 ? -12.542 -9.004 13.407 1.00 67.12 98 LYS A O 1
ATOM 807 N N . PRO A 1 99 ? -14.720 -8.872 12.829 1.00 53.09 99 PRO A N 1
ATOM 808 C CA . PRO A 1 99 ? -15.196 -9.423 14.089 1.00 53.09 99 PRO A CA 1
ATOM 809 C C . PRO A 1 99 ? -14.802 -10.905 14.153 1.00 53.09 99 PRO A C 1
ATOM 811 O O . PRO A 1 99 ? -14.922 -11.624 13.156 1.00 53.09 99 PRO A O 1
ATOM 814 N N . HIS A 1 100 ? -14.257 -11.311 15.298 1.00 50.72 100 HIS A N 1
ATOM 815 C CA . HIS A 1 100 ? -13.793 -12.669 15.568 1.00 50.72 100 HIS A CA 1
ATOM 816 C C . HIS A 1 100 ? -14.949 -13.620 15.890 1.00 50.72 100 HIS A C 1
ATOM 818 O O . HIS A 1 100 ? -15.982 -13.133 16.406 1.00 50.72 100 HIS A O 1
#

Secondary structure (DSSP, 8-state):
--HHHHHHHHHHHHHHHHHHHHHHHHHHHT---HHHHHHHHHHHHHHHHHHHHHHHHHHHHTS-S-SS---HHHHHHHHHHHHHHHHHHHHHHHHHTS--